Protein AF-A0A399XIJ8-F1 (afdb_monomer_lite)

Sequence (103 aa):
MTYLSDVADEIKRELPPDVVPSEDAGDLMLLYAVLCLAVGHAVTAENVHDAWTAWMTARGQEHDSMVPFGDLAPDVQLEDEPFVLAIRRVADRLGAPGSGRAE

pLDDT: mean 89.12, std 14.29, range [38.81, 98.25]

Structure (mmCIF, N/CA/C/O backbone):
data_AF-A0A399XIJ8-F1
#
_entry.id   AF-A0A399XIJ8-F1
#
loop_
_atom_site.group_PDB
_atom_site.id
_atom_site.type_symbol
_atom_site.label_atom_id
_atom_site.label_alt_id
_atom_site.label_comp_id
_atom_site.label_asym_id
_atom_site.label_entity_id
_atom_site.label_seq_id
_atom_site.pdbx_PDB_ins_code
_atom_site.Cartn_x
_atom_site.Cartn_y
_atom_site.Cartn_z
_atom_site.occupancy
_atom_site.B_iso_or_equiv
_atom_site.auth_seq_id
_atom_site.auth_comp_id
_atom_s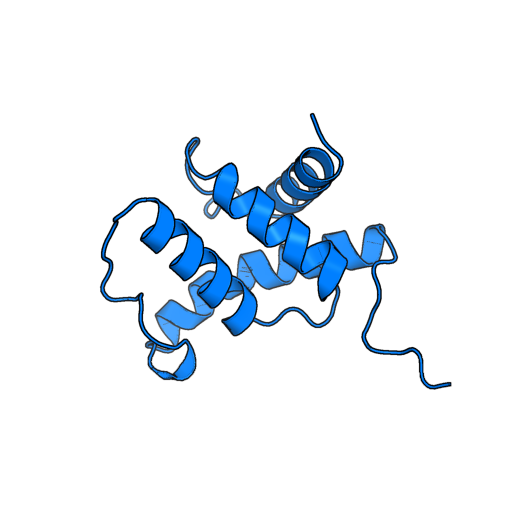ite.auth_asym_id
_atom_site.auth_atom_id
_atom_site.pdbx_PDB_model_num
ATOM 1 N N . MET A 1 1 ? 2.012 15.904 13.463 1.00 70.75 1 MET A N 1
ATOM 2 C CA . MET A 1 1 ? 1.255 14.666 13.200 1.00 70.75 1 MET A CA 1
ATOM 3 C C . MET A 1 1 ? 0.000 15.036 12.441 1.00 70.75 1 MET A C 1
ATOM 5 O O . MET A 1 1 ? -0.635 16.024 12.798 1.00 70.75 1 MET A O 1
ATOM 9 N N . THR A 1 2 ? -0.280 14.323 11.356 1.00 93.31 2 THR A N 1
ATOM 10 C CA . THR A 1 2 ? -1.506 14.467 10.560 1.00 93.31 2 THR A CA 1
ATOM 11 C C . THR A 1 2 ? -2.290 13.160 10.634 1.00 93.31 2 THR A C 1
ATOM 13 O O . THR A 1 2 ? -1.723 12.132 10.992 1.00 93.31 2 THR A O 1
ATOM 16 N N . TYR A 1 3 ? -3.562 13.174 10.231 1.00 94.25 3 TYR A N 1
ATOM 17 C CA . TYR A 1 3 ? -4.362 11.946 10.171 1.00 94.25 3 TYR A CA 1
ATOM 18 C C . TYR A 1 3 ? -3.721 10.865 9.275 1.00 94.25 3 TYR A C 1
ATOM 20 O O . TYR A 1 3 ? -3.881 9.680 9.538 1.00 94.25 3 TYR A O 1
ATOM 28 N N . LEU A 1 4 ? -2.956 11.255 8.244 1.00 95.44 4 LEU A N 1
ATOM 29 C CA . LEU A 1 4 ? -2.194 10.310 7.420 1.00 95.44 4 LEU A CA 1
ATOM 30 C C . LEU A 1 4 ? -1.020 9.697 8.184 1.00 95.44 4 LEU A C 1
ATOM 32 O O . LEU A 1 4 ? -0.738 8.523 7.985 1.00 95.44 4 LEU A O 1
ATOM 36 N N . SER A 1 5 ? -0.355 10.458 9.062 1.00 94.88 5 SER A N 1
ATOM 37 C CA . SER A 1 5 ? 0.687 9.913 9.943 1.00 94.88 5 SER A CA 1
ATOM 38 C C . SER A 1 5 ? 0.114 8.857 10.891 1.00 94.88 5 SER A C 1
ATOM 40 O O . SER A 1 5 ? 0.726 7.810 11.061 1.00 94.88 5 SER A O 1
ATOM 42 N N . ASP A 1 6 ? -1.081 9.092 11.442 1.00 95.00 6 ASP A N 1
ATOM 43 C CA . ASP A 1 6 ? -1.728 8.141 12.353 1.00 95.00 6 ASP A CA 1
ATOM 44 C C . ASP A 1 6 ? -2.097 6.832 11.630 1.00 95.00 6 ASP A C 1
ATOM 46 O O . ASP A 1 6 ? -1.847 5.739 12.137 1.00 95.00 6 ASP A O 1
ATOM 50 N N . VAL A 1 7 ? -2.638 6.927 10.409 1.00 96.19 7 VAL A N 1
ATOM 51 C CA . VAL A 1 7 ? -2.936 5.752 9.570 1.00 96.19 7 VAL A CA 1
ATOM 52 C C . VAL A 1 7 ? -1.651 5.034 9.143 1.00 96.19 7 VAL A C 1
ATOM 54 O O . VAL A 1 7 ? -1.594 3.808 9.183 1.00 96.19 7 VAL A O 1
ATOM 57 N N . ALA A 1 8 ? -0.606 5.774 8.770 1.00 95.50 8 ALA A N 1
ATOM 58 C CA . ALA A 1 8 ? 0.695 5.216 8.407 1.00 95.50 8 ALA A CA 1
ATOM 59 C C . ALA A 1 8 ? 1.314 4.406 9.559 1.00 95.50 8 ALA A C 1
ATOM 61 O O . ALA A 1 8 ? 1.812 3.300 9.337 1.00 95.50 8 ALA A O 1
ATOM 62 N N . ASP A 1 9 ? 1.233 4.919 10.790 1.00 94.00 9 ASP A N 1
ATOM 63 C CA . ASP A 1 9 ? 1.705 4.222 11.987 1.00 94.00 9 ASP A CA 1
ATOM 64 C C . ASP A 1 9 ? 0.896 2.948 12.269 1.00 94.00 9 ASP A C 1
ATOM 66 O O . ASP A 1 9 ? 1.471 1.918 12.625 1.00 94.00 9 ASP A O 1
ATOM 70 N N . GLU A 1 10 ? -0.425 2.978 12.070 1.00 94.94 10 GLU A N 1
ATOM 71 C CA . GLU A 1 10 ? -1.275 1.786 12.177 1.00 94.94 10 GLU A CA 1
ATOM 72 C C . GLU A 1 10 ? -0.907 0.715 11.143 1.00 94.94 10 GLU A C 1
ATOM 74 O O . GLU A 1 10 ? -0.794 -0.457 11.499 1.00 94.94 10 GLU A O 1
ATOM 79 N N . ILE A 1 11 ? -0.652 1.100 9.887 1.00 95.19 11 ILE A N 1
ATOM 80 C CA . ILE A 1 11 ? -0.214 0.156 8.844 1.00 95.19 11 ILE A CA 1
ATOM 81 C C . ILE A 1 11 ? 1.146 -0.431 9.221 1.00 95.19 11 ILE A C 1
ATOM 83 O O . ILE A 1 11 ? 1.341 -1.641 9.136 1.00 95.19 11 ILE A O 1
ATOM 87 N N . LYS A 1 12 ? 2.079 0.398 9.703 1.00 93.25 12 LYS A N 1
ATOM 88 C CA . LYS A 1 12 ? 3.414 -0.055 10.114 1.00 93.25 12 LYS A CA 1
ATOM 89 C C . LYS A 1 12 ? 3.357 -1.085 11.245 1.00 93.25 12 LYS A C 1
ATOM 91 O O . LYS A 1 12 ? 4.158 -2.013 11.253 1.00 93.25 12 LYS A O 1
ATOM 96 N N . ARG A 1 13 ? 2.411 -0.944 12.180 1.00 92.44 13 ARG A N 1
ATOM 97 C CA . ARG A 1 13 ? 2.193 -1.891 13.291 1.00 92.44 13 ARG A CA 1
ATOM 98 C C . ARG A 1 13 ? 1.661 -3.253 12.841 1.00 92.44 13 ARG A C 1
ATOM 100 O O . ARG A 1 13 ? 1.844 -4.223 13.570 1.00 92.44 13 ARG A O 1
ATOM 107 N N . GLU A 1 14 ? 1.011 -3.330 11.682 1.00 93.56 14 GLU A N 1
ATOM 108 C CA . GLU A 1 14 ? 0.512 -4.588 11.109 1.00 93.56 14 GLU A CA 1
ATOM 109 C C . GLU A 1 14 ? 1.575 -5.366 10.326 1.00 93.56 14 GLU A C 1
ATOM 111 O O . GLU A 1 14 ? 1.380 -6.553 10.048 1.00 93.56 14 GLU A O 1
ATOM 116 N N . LEU A 1 15 ? 2.681 -4.716 9.951 1.00 90.88 15 LEU A N 1
ATOM 117 C CA . LEU A 1 15 ? 3.738 -5.359 9.182 1.00 90.88 15 LEU A CA 1
ATOM 118 C C . LEU A 1 15 ? 4.534 -6.350 10.045 1.00 90.88 15 LEU A C 1
ATOM 120 O O . LEU A 1 15 ? 4.800 -6.078 11.221 1.00 90.88 15 LEU A O 1
ATOM 124 N N . PRO A 1 16 ? 4.972 -7.485 9.468 1.00 84.06 16 PRO A N 1
ATOM 125 C CA . PRO A 1 16 ? 5.935 -8.359 10.120 1.00 84.06 16 PRO A CA 1
ATOM 126 C C . PRO A 1 16 ? 7.215 -7.582 10.464 1.00 84.06 16 PRO A C 1
ATOM 128 O O . PRO A 1 16 ? 7.653 -6.761 9.655 1.00 84.06 16 PRO A O 1
ATOM 131 N N . PRO A 1 17 ? 7.859 -7.856 11.613 1.00 75.38 17 PRO A N 1
ATOM 132 C CA . PRO A 1 17 ? 9.066 -7.145 12.039 1.00 75.38 17 PRO A CA 1
ATOM 133 C C . PRO A 1 17 ? 10.215 -7.247 11.023 1.00 75.38 17 PRO A C 1
ATOM 135 O O . PRO A 1 17 ? 11.020 -6.326 10.932 1.00 75.38 17 PRO A O 1
ATOM 138 N N . ASP A 1 18 ? 10.250 -8.321 10.230 1.00 76.25 18 ASP A N 1
ATOM 139 C CA . ASP A 1 18 ? 11.257 -8.569 9.190 1.00 76.25 18 ASP A CA 1
ATOM 140 C C . ASP A 1 18 ? 11.012 -7.791 7.881 1.00 76.25 18 ASP A C 1
ATOM 142 O O . ASP A 1 18 ? 11.872 -7.776 7.006 1.00 76.25 18 ASP A O 1
ATOM 146 N N . VAL A 1 19 ? 9.847 -7.146 7.739 1.00 76.00 19 VAL A N 1
ATOM 147 C CA . VAL A 1 19 ? 9.417 -6.412 6.531 1.00 76.00 19 VAL A CA 1
ATOM 148 C C . VAL A 1 19 ? 9.263 -4.913 6.815 1.00 76.00 19 VAL A C 1
ATOM 150 O O . VAL A 1 19 ? 8.973 -4.128 5.916 1.00 76.00 19 VAL A O 1
ATOM 153 N N . VAL A 1 20 ? 9.472 -4.480 8.066 1.00 64.50 20 VAL A N 1
ATOM 154 C CA . VAL A 1 20 ? 9.398 -3.062 8.433 1.00 64.50 20 VAL A CA 1
ATOM 155 C C . VAL A 1 20 ? 10.484 -2.304 7.670 1.00 64.50 20 VAL A C 1
ATOM 157 O O . VAL A 1 20 ? 11.672 -2.537 7.911 1.00 64.50 20 VAL A O 1
ATOM 160 N N . PRO A 1 21 ? 10.111 -1.378 6.771 1.00 64.88 21 PRO A N 1
ATOM 161 C CA . PRO A 1 21 ? 11.107 -0.655 6.012 1.00 64.88 21 PRO A CA 1
ATOM 162 C C . PRO A 1 21 ? 11.894 0.280 6.948 1.00 64.88 21 PRO A C 1
ATOM 164 O O . PRO A 1 21 ? 11.404 0.693 8.008 1.00 64.88 21 PRO A O 1
ATOM 167 N N . SER A 1 22 ? 13.146 0.555 6.576 1.00 66.44 22 SER A N 1
ATOM 168 C CA . SER A 1 22 ? 14.114 1.337 7.358 1.00 66.44 22 SER A CA 1
ATOM 169 C C . SER A 1 22 ? 13.576 2.718 7.767 1.00 66.44 22 SER A C 1
ATOM 17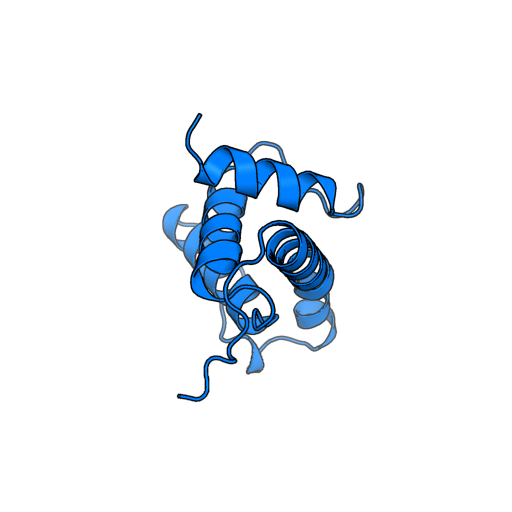1 O O . SER A 1 22 ? 12.559 3.186 7.256 1.00 66.44 22 SER A O 1
ATOM 173 N N . GLU A 1 23 ? 14.240 3.396 8.713 1.00 58.09 23 GLU A N 1
ATOM 174 C CA . GLU A 1 23 ? 13.752 4.663 9.298 1.00 58.09 23 GLU A CA 1
ATOM 175 C C . GLU A 1 23 ? 13.412 5.759 8.260 1.00 58.09 23 GLU A C 1
ATOM 177 O O . GLU A 1 23 ? 12.539 6.586 8.514 1.00 58.09 23 GLU A O 1
ATOM 182 N N . ASP A 1 24 ? 13.992 5.700 7.055 1.00 69.69 24 ASP A N 1
ATOM 183 C CA . ASP A 1 24 ? 13.739 6.629 5.942 1.00 69.69 24 ASP A CA 1
ATOM 184 C C . ASP A 1 24 ? 12.478 6.326 5.106 1.00 69.69 24 ASP A C 1
ATOM 186 O O . ASP A 1 24 ? 12.212 7.008 4.112 1.00 69.69 24 ASP A O 1
ATOM 190 N N . ALA A 1 25 ? 11.692 5.312 5.471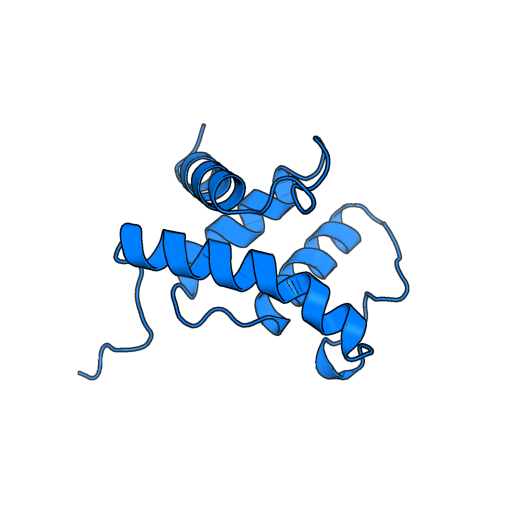 1.00 79.75 25 ALA A N 1
ATOM 191 C CA . ALA A 1 25 ? 10.491 4.901 4.742 1.00 79.75 25 ALA A CA 1
ATOM 192 C C . ALA A 1 25 ? 9.199 5.599 5.203 1.00 79.75 25 ALA A C 1
ATOM 194 O O . ALA A 1 25 ? 8.103 5.197 4.814 1.00 79.75 25 ALA A O 1
ATOM 195 N N . GLY A 1 26 ? 9.303 6.653 6.020 1.00 87.38 26 GLY A N 1
ATOM 196 C CA . GLY A 1 26 ? 8.142 7.413 6.499 1.00 87.38 26 GLY A CA 1
ATOM 197 C C . GLY A 1 26 ? 7.258 7.942 5.363 1.00 87.38 26 GLY A C 1
ATOM 198 O O . GLY A 1 26 ? 6.038 7.801 5.418 1.00 87.38 26 GLY A O 1
ATOM 199 N N . ASP A 1 27 ? 7.869 8.465 4.298 1.00 92.00 27 ASP A N 1
ATOM 200 C CA . ASP A 1 27 ? 7.134 8.993 3.141 1.00 92.00 27 ASP A CA 1
ATOM 201 C C . ASP A 1 27 ? 6.395 7.895 2.361 1.00 92.00 27 ASP A C 1
ATOM 203 O O . ASP A 1 27 ? 5.282 8.119 1.888 1.00 92.00 27 ASP A O 1
ATOM 207 N N . LEU A 1 28 ? 6.965 6.687 2.279 1.00 94.94 28 LEU A N 1
ATOM 208 C CA . LEU A 1 28 ? 6.300 5.535 1.665 1.00 94.94 28 LEU A CA 1
ATOM 209 C C . LEU A 1 28 ? 5.059 5.132 2.467 1.00 94.94 28 LEU A C 1
ATOM 211 O O . LEU A 1 28 ? 3.989 4.913 1.901 1.00 94.94 28 LEU A O 1
ATOM 215 N N . MET A 1 29 ? 5.168 5.109 3.798 1.00 95.38 29 MET A N 1
ATOM 216 C CA . MET A 1 29 ? 4.027 4.789 4.657 1.00 95.38 29 MET A CA 1
ATOM 217 C C . MET A 1 29 ? 2.897 5.820 4.531 1.00 95.38 29 MET A C 1
ATOM 219 O O . MET A 1 29 ? 1.727 5.451 4.625 1.00 95.38 29 MET A O 1
ATOM 223 N N . LEU A 1 30 ? 3.211 7.093 4.257 1.00 96.38 30 LEU A N 1
ATOM 224 C CA . LEU A 1 30 ? 2.194 8.105 3.949 1.00 96.38 30 LEU A CA 1
ATOM 225 C C . LEU A 1 30 ? 1.472 7.817 2.625 1.00 96.38 30 LEU A C 1
ATOM 227 O O . LEU A 1 30 ? 0.258 8.008 2.553 1.00 96.38 30 LEU A O 1
ATOM 231 N N . LEU A 1 31 ? 2.168 7.320 1.597 1.00 97.19 31 LEU A N 1
ATOM 232 C CA . LEU A 1 31 ? 1.522 6.885 0.350 1.00 97.19 31 LEU A CA 1
ATOM 233 C C . LEU A 1 31 ? 0.590 5.692 0.597 1.00 97.19 31 LEU A C 1
ATOM 235 O O . LEU A 1 31 ? -0.547 5.687 0.128 1.00 97.19 31 LEU A O 1
ATOM 239 N N . TYR A 1 32 ? 1.013 4.724 1.409 1.00 97.25 32 TYR A N 1
ATOM 240 C CA . TYR A 1 32 ? 0.159 3.600 1.803 1.00 97.25 32 TYR A CA 1
ATOM 241 C C . TYR A 1 32 ? -1.038 4.031 2.657 1.00 97.25 32 TYR A C 1
ATOM 243 O O . TYR A 1 32 ? -2.128 3.481 2.500 1.00 97.25 32 TYR A O 1
ATOM 251 N N . ALA A 1 33 ? -0.893 5.060 3.496 1.00 97.06 33 ALA A N 1
ATOM 252 C CA . ALA A 1 33 ? -2.024 5.664 4.196 1.00 97.06 33 ALA A CA 1
ATOM 253 C C . ALA A 1 33 ? -3.044 6.277 3.220 1.00 97.06 33 ALA A C 1
ATOM 255 O O . ALA A 1 33 ? -4.251 6.140 3.427 1.00 97.06 33 ALA A O 1
ATOM 256 N N . VAL A 1 34 ? -2.589 6.893 2.122 1.00 97.75 34 VAL A N 1
ATOM 257 C CA . VAL A 1 34 ? -3.487 7.371 1.056 1.00 97.75 34 VAL A CA 1
ATOM 258 C C . VAL A 1 34 ? -4.207 6.199 0.384 1.00 97.75 34 VAL A C 1
ATOM 260 O O . VAL A 1 34 ? -5.427 6.264 0.235 1.00 97.75 34 VAL A O 1
ATOM 263 N N . LEU A 1 35 ? -3.505 5.111 0.042 1.00 97.88 35 LEU A N 1
ATOM 264 C CA . LEU A 1 35 ? -4.135 3.903 -0.516 1.00 97.88 35 LEU A CA 1
ATOM 265 C C . LEU A 1 35 ? -5.190 3.317 0.432 1.00 97.88 35 LEU A C 1
ATOM 267 O O . LEU A 1 35 ? -6.291 2.974 -0.000 1.00 97.88 35 LEU A O 1
ATOM 271 N N . CYS A 1 36 ? -4.891 3.267 1.731 1.00 97.38 36 CYS A N 1
ATOM 272 C CA . CYS A 1 36 ? -5.818 2.798 2.757 1.00 97.38 36 CYS A CA 1
ATOM 273 C C . CYS A 1 36 ? -7.126 3.599 2.780 1.00 97.38 36 CYS A C 1
ATOM 275 O O . CYS A 1 36 ? -8.196 3.018 2.934 1.00 97.38 36 CYS A O 1
ATOM 277 N N . LEU A 1 37 ? -7.059 4.924 2.641 1.00 96.31 37 LEU A N 1
ATOM 278 C CA . LEU A 1 37 ? -8.245 5.781 2.710 1.00 96.31 37 LEU A CA 1
ATOM 279 C C . LEU A 1 37 ? -8.994 5.881 1.376 1.00 96.31 37 LEU A C 1
ATOM 281 O O . LEU A 1 37 ? -10.217 6.012 1.378 1.00 96.31 37 LEU A O 1
ATOM 285 N N . ALA A 1 38 ? -8.276 5.841 0.252 1.00 96.88 38 ALA A N 1
ATOM 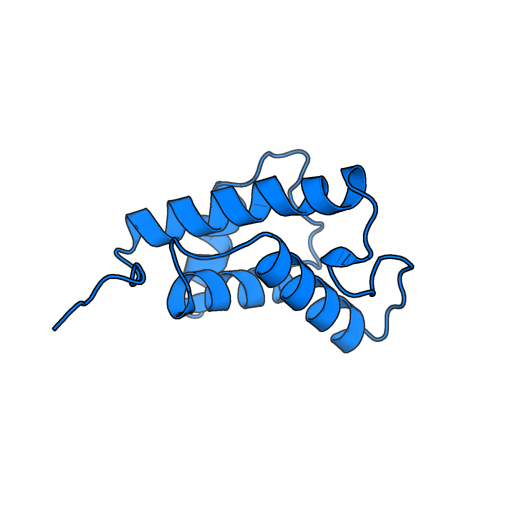286 C CA . ALA A 1 38 ? -8.850 6.017 -1.080 1.00 96.88 38 ALA A CA 1
ATOM 287 C C . ALA A 1 38 ? -9.389 4.712 -1.685 1.00 96.88 38 ALA A C 1
ATOM 289 O O . ALA A 1 38 ? -10.419 4.730 -2.356 1.00 96.88 38 ALA A O 1
ATOM 290 N N . VAL A 1 39 ? -8.689 3.595 -1.464 1.00 96.06 39 VAL A N 1
ATOM 291 C CA . VAL A 1 39 ? -8.980 2.290 -2.083 1.00 96.06 39 VAL A CA 1
ATOM 292 C C . VAL A 1 39 ? -9.412 1.257 -1.035 1.00 96.06 39 VAL A C 1
ATOM 294 O O . VAL A 1 39 ? -10.253 0.400 -1.311 1.00 96.06 39 VAL A O 1
ATOM 297 N N . GLY A 1 40 ? -8.863 1.341 0.179 1.00 94.50 40 GLY A N 1
ATOM 298 C CA . GLY A 1 40 ? -9.278 0.517 1.312 1.00 94.50 40 GLY A CA 1
ATOM 299 C C . GLY A 1 40 ? -9.086 -0.979 1.074 1.00 94.50 40 GLY A C 1
ATOM 300 O O . GLY A 1 40 ? -8.008 -1.434 0.693 1.00 94.50 40 GLY A O 1
ATOM 301 N N . HIS A 1 41 ? -10.138 -1.768 1.296 1.00 92.38 41 HIS A N 1
ATOM 302 C CA . HIS A 1 41 ? -10.069 -3.228 1.179 1.00 92.38 41 HIS A CA 1
ATOM 303 C C . HIS A 1 41 ? -9.713 -3.711 -0.244 1.00 92.38 41 HIS A C 1
ATOM 305 O O . HIS A 1 41 ? -9.176 -4.803 -0.423 1.00 92.38 41 HIS A O 1
ATOM 311 N N . ALA A 1 42 ? -9.980 -2.896 -1.269 1.00 95.25 42 ALA A N 1
ATOM 312 C CA . ALA A 1 42 ? -9.731 -3.249 -2.664 1.00 95.25 42 ALA A CA 1
ATOM 313 C C . ALA A 1 42 ? -8.274 -3.046 -3.113 1.00 95.25 42 ALA A C 1
ATOM 315 O O . ALA A 1 42 ? -7.967 -3.322 -4.270 1.00 95.25 42 ALA A O 1
ATOM 316 N N . VAL A 1 43 ? -7.381 -2.580 -2.229 1.00 97.62 43 VAL A N 1
ATOM 317 C CA . VAL A 1 43 ? -5.959 -2.379 -2.552 1.00 97.62 43 VAL A CA 1
ATOM 318 C C . VAL A 1 43 ? -5.358 -3.672 -3.081 1.00 97.62 43 VAL A C 1
ATOM 320 O O . VAL A 1 43 ? -5.577 -4.744 -2.515 1.00 97.62 43 VAL A O 1
ATOM 323 N N . THR A 1 44 ? -4.612 -3.570 -4.172 1.00 97.94 44 THR A N 1
ATOM 324 C CA . THR A 1 44 ? -3.911 -4.682 -4.824 1.00 97.94 44 THR A CA 1
ATOM 325 C C . THR A 1 44 ? -2.399 -4.544 -4.658 1.00 97.94 44 THR A C 1
ATOM 327 O O . THR A 1 44 ? -1.915 -3.472 -4.293 1.00 97.94 44 THR A O 1
ATOM 330 N N . ALA A 1 45 ? -1.656 -5.619 -4.939 1.00 97.44 45 ALA A N 1
ATOM 331 C CA . ALA A 1 45 ? -0.192 -5.582 -4.961 1.00 97.44 45 ALA A CA 1
ATOM 332 C C . ALA A 1 45 ? 0.330 -4.570 -5.994 1.00 97.44 45 ALA A C 1
ATOM 334 O O . ALA A 1 45 ? 1.230 -3.803 -5.688 1.00 97.44 45 ALA A O 1
ATOM 335 N N . GLU A 1 46 ? -0.337 -4.448 -7.145 1.00 98.19 46 GLU A N 1
ATOM 336 C CA . GLU A 1 46 ? -0.029 -3.422 -8.148 1.00 98.19 46 GLU A CA 1
ATOM 337 C C . GLU A 1 46 ? -0.158 -1.995 -7.587 1.00 98.19 46 GLU A C 1
ATOM 339 O O . GLU A 1 46 ? 0.719 -1.171 -7.812 1.00 98.19 46 GLU A O 1
ATOM 344 N N . ASN A 1 47 ? -1.178 -1.697 -6.767 1.00 98.25 47 ASN A N 1
ATOM 345 C CA . ASN A 1 47 ? -1.288 -0.367 -6.148 1.00 98.25 47 ASN A CA 1
ATOM 346 C C . ASN A 1 47 ? -0.151 -0.075 -5.159 1.00 98.25 47 ASN A C 1
ATOM 348 O O . ASN A 1 47 ? 0.293 1.068 -5.054 1.00 98.25 47 ASN A O 1
ATOM 352 N N . VAL A 1 48 ? 0.277 -1.092 -4.408 1.00 97.69 48 VAL A N 1
ATOM 353 C CA . VAL A 1 48 ? 1.410 -0.997 -3.477 1.00 97.69 48 VAL A CA 1
ATOM 354 C C . VAL A 1 48 ? 2.699 -0.753 -4.260 1.00 97.69 48 VAL A C 1
ATOM 356 O O . VAL A 1 48 ? 3.415 0.201 -3.956 1.00 97.69 48 VAL A O 1
ATOM 359 N N . HIS A 1 49 ? 2.925 -1.530 -5.319 1.00 98.00 49 HIS A N 1
ATOM 360 C CA . HIS A 1 49 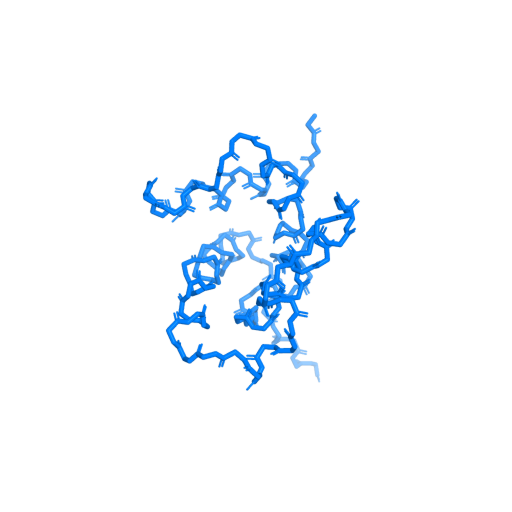? 4.083 -1.409 -6.199 1.00 98.00 49 HIS A CA 1
ATOM 361 C C . HIS A 1 49 ? 4.169 -0.044 -6.890 1.00 98.00 49 HIS A C 1
ATOM 363 O O . HIS A 1 49 ? 5.227 0.588 -6.912 1.00 98.00 49 HIS A O 1
ATOM 369 N N . ASP A 1 50 ? 3.048 0.467 -7.400 1.00 98.19 50 ASP A N 1
ATOM 370 C CA . ASP A 1 50 ? 2.978 1.796 -8.011 1.00 98.19 50 ASP A CA 1
ATOM 371 C C . ASP A 1 50 ? 3.349 2.894 -7.005 1.00 98.19 50 ASP A C 1
ATOM 373 O O . ASP A 1 50 ? 4.104 3.820 -7.318 1.00 98.19 50 ASP A O 1
ATOM 377 N N . ALA A 1 51 ? 2.851 2.788 -5.768 1.00 97.38 51 ALA A N 1
ATOM 378 C CA . ALA A 1 51 ? 3.182 3.726 -4.701 1.00 97.38 51 ALA A CA 1
ATOM 379 C C . ALA A 1 51 ? 4.663 3.640 -4.296 1.00 97.38 51 ALA A C 1
ATOM 381 O O . ALA A 1 51 ? 5.307 4.677 -4.109 1.00 97.38 51 ALA A O 1
ATOM 382 N N . TRP A 1 52 ? 5.229 2.435 -4.216 1.00 96.50 52 TRP A N 1
ATOM 383 C CA . TRP A 1 52 ? 6.658 2.239 -3.978 1.00 96.50 52 TRP A CA 1
ATOM 384 C C . TRP A 1 52 ? 7.517 2.820 -5.112 1.00 96.50 52 TRP A C 1
ATOM 386 O O . TRP A 1 52 ? 8.465 3.567 -4.856 1.00 96.50 52 TRP A O 1
ATOM 396 N N . THR A 1 53 ? 7.139 2.586 -6.369 1.00 96.62 53 THR A N 1
ATOM 397 C CA . THR A 1 53 ? 7.828 3.120 -7.554 1.00 96.62 53 THR A CA 1
ATOM 398 C C . THR A 1 53 ? 7.781 4.650 -7.585 1.00 96.62 53 THR A C 1
ATOM 400 O O . THR A 1 53 ? 8.785 5.308 -7.885 1.00 96.62 53 THR A O 1
ATOM 403 N N . ALA A 1 54 ? 6.641 5.246 -7.221 1.00 96.62 54 ALA A N 1
ATOM 404 C CA . ALA A 1 54 ? 6.502 6.694 -7.085 1.00 96.62 54 ALA A CA 1
ATOM 405 C C . ALA A 1 54 ? 7.421 7.257 -5.985 1.00 96.62 54 ALA A C 1
ATOM 407 O O . ALA A 1 54 ? 8.069 8.287 -6.189 1.00 96.62 54 ALA A O 1
ATOM 408 N N . TRP A 1 55 ? 7.530 6.568 -4.846 1.00 95.44 55 TRP A N 1
ATOM 409 C CA . TRP A 1 55 ? 8.444 6.938 -3.764 1.00 95.44 55 TRP A CA 1
ATOM 410 C C . TRP A 1 55 ? 9.920 6.853 -4.180 1.00 95.44 55 TRP A C 1
ATOM 412 O O . TRP A 1 55 ? 10.674 7.798 -3.933 1.00 95.44 55 TRP A O 1
ATOM 422 N N . MET A 1 56 ? 10.330 5.786 -4.873 1.00 94.06 56 MET A N 1
ATOM 423 C CA . MET A 1 56 ? 11.689 5.644 -5.420 1.00 94.06 56 MET A CA 1
ATOM 424 C C . MET A 1 56 ? 12.016 6.763 -6.417 1.00 94.06 56 MET A C 1
ATOM 426 O O . MET A 1 56 ? 13.061 7.412 -6.316 1.00 94.06 56 MET A O 1
ATOM 430 N N . THR A 1 57 ? 11.070 7.065 -7.312 1.00 95.31 57 THR A N 1
ATOM 431 C CA . THR A 1 57 ? 11.196 8.132 -8.316 1.00 95.31 57 THR A CA 1
ATOM 432 C C . THR A 1 57 ? 11.353 9.506 -7.665 1.00 95.31 57 THR A C 1
ATOM 434 O O . THR A 1 57 ? 12.229 10.278 -8.053 1.00 95.31 57 THR A O 1
ATOM 437 N N . ALA A 1 58 ? 10.550 9.823 -6.643 1.00 94.31 58 ALA A N 1
ATOM 438 C CA . ALA A 1 58 ? 10.637 11.094 -5.920 1.00 94.31 58 ALA A CA 1
ATOM 439 C C . ALA A 1 58 ? 12.000 11.294 -5.230 1.00 94.31 58 ALA A C 1
ATOM 441 O O . ALA A 1 58 ? 12.446 12.427 -5.044 1.00 94.31 58 ALA A O 1
ATOM 442 N N . ARG A 1 59 ? 12.679 10.194 -4.885 1.00 92.56 59 ARG A N 1
ATOM 443 C CA . ARG A 1 59 ? 14.027 10.182 -4.299 1.00 92.56 59 ARG A CA 1
ATOM 444 C C . ARG A 1 59 ? 15.141 10.191 -5.349 1.00 92.56 59 ARG A C 1
ATOM 446 O O . ARG A 1 59 ? 16.311 10.196 -4.971 1.00 92.56 59 ARG A O 1
ATOM 453 N N . GLY A 1 60 ? 14.799 10.178 -6.640 1.00 93.00 60 GLY A N 1
ATOM 454 C CA . GLY A 1 60 ? 15.757 10.066 -7.739 1.00 93.00 60 GLY A CA 1
ATOM 455 C C . GLY A 1 60 ? 16.540 8.752 -7.721 1.00 93.00 60 GLY A C 1
ATOM 456 O O . GLY A 1 60 ? 17.682 8.727 -8.173 1.00 93.00 60 GLY A O 1
ATOM 457 N N . GLN A 1 61 ? 15.967 7.696 -7.138 1.00 92.06 61 GLN A N 1
ATOM 458 C CA . GLN A 1 61 ? 16.575 6.370 -7.099 1.00 92.06 61 GLN A CA 1
ATOM 459 C C . GLN A 1 61 ? 16.081 5.545 -8.281 1.00 92.06 61 GLN A C 1
ATOM 461 O O . GLN A 1 61 ? 14.914 5.633 -8.656 1.00 92.06 61 GLN A O 1
ATOM 466 N N . GLU A 1 62 ? 16.976 4.735 -8.837 1.00 91.00 62 GLU A N 1
ATOM 467 C CA . GLU A 1 62 ? 16.663 3.760 -9.876 1.00 91.00 62 GLU A CA 1
ATOM 468 C C . GLU A 1 62 ? 16.813 2.353 -9.294 1.00 91.00 62 GLU A C 1
ATOM 470 O O . GLU A 1 62 ? 17.733 2.083 -8.517 1.00 91.00 62 GLU A O 1
ATOM 475 N N . HIS A 1 63 ? 15.894 1.464 -9.654 1.00 91.44 63 HIS A N 1
ATOM 476 C CA . HIS A 1 63 ? 15.900 0.066 -9.246 1.00 91.44 63 HIS A CA 1
ATOM 477 C C . HIS A 1 63 ? 15.323 -0.788 -10.376 1.00 91.44 63 HIS A C 1
ATOM 479 O O . HIS A 1 63 ? 14.378 -0.363 -11.038 1.00 91.44 63 HIS A O 1
ATOM 485 N N . ASP A 1 64 ? 15.851 -1.998 -10.576 1.00 93.81 64 ASP A N 1
ATOM 486 C CA . ASP A 1 64 ? 15.447 -2.881 -11.684 1.00 93.81 64 ASP A CA 1
ATOM 487 C C . ASP A 1 64 ? 13.951 -3.240 -11.642 1.00 93.81 64 ASP A C 1
ATOM 489 O O . ASP A 1 64 ? 13.316 -3.432 -12.675 1.00 93.81 64 ASP A O 1
ATOM 493 N N . SER A 1 65 ? 13.369 -3.265 -10.441 1.00 95.06 65 SER A N 1
ATOM 494 C CA . SER A 1 65 ? 11.935 -3.492 -10.221 1.00 95.06 65 SER A CA 1
ATOM 495 C C . SER A 1 65 ? 11.046 -2.285 -10.546 1.00 95.06 65 SER A C 1
ATOM 497 O O . SER A 1 65 ? 9.833 -2.402 -10.439 1.00 95.06 65 SER A O 1
ATOM 499 N N . MET A 1 66 ? 11.581 -1.126 -10.947 1.00 95.94 66 MET A N 1
ATOM 500 C CA . MET A 1 66 ? 10.780 0.044 -11.363 1.00 95.94 66 MET A CA 1
ATOM 501 C C . MET A 1 66 ? 10.208 -0.129 -12.782 1.00 95.94 66 MET A C 1
ATOM 503 O O . MET A 1 66 ? 10.380 0.711 -13.665 1.00 95.94 66 MET A O 1
ATOM 507 N N . VAL A 1 67 ? 9.524 -1.247 -12.991 1.00 96.75 67 VAL A N 1
ATOM 508 C CA . VAL A 1 67 ? 8.777 -1.635 -14.189 1.00 96.75 67 VAL A CA 1
ATOM 509 C C . VAL A 1 67 ? 7.314 -1.880 -13.795 1.00 96.75 67 VAL A C 1
ATOM 511 O O . VAL A 1 67 ? 7.030 -1.992 -12.599 1.00 96.75 67 VAL A O 1
ATOM 514 N N . PRO A 1 68 ? 6.362 -1.950 -14.743 1.00 97.56 68 PRO A N 1
ATOM 515 C CA . PRO A 1 68 ? 4.979 -2.305 -14.427 1.00 97.56 68 PRO A CA 1
ATOM 516 C C . PRO A 1 68 ? 4.888 -3.608 -13.622 1.00 97.56 68 PRO A C 1
ATOM 518 O O . PRO A 1 68 ? 5.626 -4.552 -13.891 1.00 97.56 68 PRO A O 1
ATOM 521 N N . PHE A 1 69 ? 3.950 -3.688 -12.672 1.00 96.50 69 PHE A N 1
ATOM 522 C CA . PHE A 1 69 ? 3.815 -4.849 -11.779 1.00 96.50 69 PHE A CA 1
ATOM 523 C C . PHE A 1 69 ? 3.707 -6.183 -12.540 1.00 96.50 69 PHE A C 1
ATOM 525 O O . PHE A 1 69 ? 4.322 -7.177 -12.162 1.00 96.50 69 PHE A O 1
ATOM 532 N N . GLY A 1 70 ? 2.978 -6.198 -13.662 1.00 96.44 70 GLY A N 1
ATOM 533 C CA . GLY A 1 70 ? 2.827 -7.385 -14.512 1.00 96.44 70 GLY A CA 1
ATOM 534 C C . GLY A 1 70 ? 4.116 -7.870 -15.191 1.00 96.44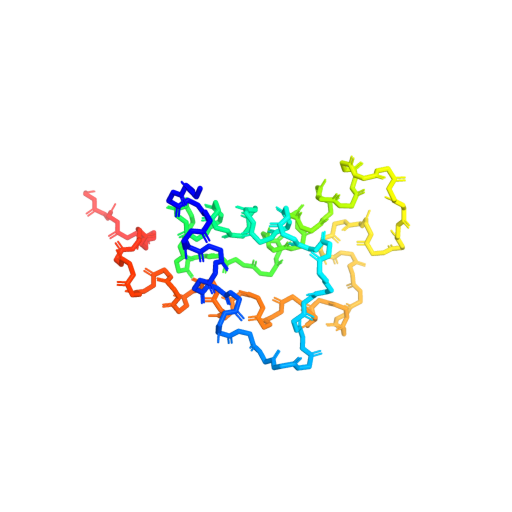 70 GLY A C 1
ATOM 535 O O . GLY A 1 70 ? 4.160 -9.019 -15.627 1.00 96.44 70 GLY A O 1
ATOM 536 N N . ASP A 1 71 ? 5.152 -7.029 -15.248 1.00 97.56 71 ASP A N 1
ATOM 537 C CA . ASP A 1 71 ? 6.463 -7.354 -15.818 1.00 97.56 71 ASP A CA 1
ATOM 538 C C . ASP A 1 71 ? 7.464 -7.846 -14.751 1.00 97.56 71 ASP A C 1
ATOM 540 O O . ASP A 1 71 ? 8.561 -8.296 -15.090 1.00 97.56 71 ASP A O 1
ATOM 544 N N . LEU A 1 72 ? 7.102 -7.795 -13.462 1.00 96.38 72 LEU A N 1
ATOM 545 C CA . LEU A 1 72 ? 7.924 -8.313 -12.369 1.00 96.38 72 LEU A CA 1
ATOM 546 C C . LEU A 1 72 ? 7.949 -9.841 -12.349 1.00 96.38 72 LEU A C 1
ATOM 548 O O . LEU A 1 72 ? 6.958 -10.510 -12.658 1.00 96.38 72 LEU A O 1
ATOM 552 N N . ALA A 1 73 ? 9.066 -10.399 -11.878 1.00 95.88 73 ALA A N 1
ATOM 553 C CA . ALA A 1 73 ? 9.132 -11.815 -11.550 1.00 95.88 73 ALA A CA 1
ATOM 554 C C . ALA A 1 73 ? 8.133 -12.153 -10.418 1.00 95.88 73 ALA A C 1
ATOM 556 O O . ALA A 1 73 ? 7.939 -11.333 -9.517 1.00 95.88 73 ALA A O 1
ATOM 557 N N . PRO A 1 74 ? 7.502 -13.344 -10.426 1.00 94.88 74 PRO A N 1
ATOM 558 C CA . PRO A 1 74 ? 6.482 -13.694 -9.436 1.00 94.88 74 PRO A CA 1
ATOM 559 C C . PRO A 1 74 ? 6.955 -13.616 -7.982 1.00 94.88 74 PRO A C 1
ATOM 561 O O . PRO A 1 74 ? 6.162 -13.301 -7.107 1.00 94.88 74 PRO A O 1
ATOM 564 N N . ASP A 1 75 ? 8.227 -13.903 -7.709 1.00 94.56 75 ASP A N 1
ATOM 565 C CA . ASP A 1 75 ? 8.812 -13.788 -6.372 1.00 94.56 75 ASP A CA 1
ATOM 566 C C . ASP A 1 75 ? 8.925 -12.334 -5.901 1.00 94.56 75 ASP A C 1
ATOM 568 O O . ASP A 1 75 ? 8.642 -12.066 -4.738 1.00 94.56 75 ASP A O 1
ATOM 572 N N . VAL A 1 76 ? 9.230 -11.403 -6.809 1.00 93.50 76 VAL A N 1
ATOM 573 C CA . VAL A 1 76 ? 9.282 -9.963 -6.512 1.00 93.50 76 VAL A CA 1
ATOM 574 C C . VAL A 1 76 ? 7.876 -9.413 -6.268 1.00 93.50 76 VAL A C 1
ATOM 576 O O . VAL A 1 76 ? 7.662 -8.653 -5.333 1.00 93.50 76 VAL A O 1
ATOM 579 N N . GLN A 1 77 ? 6.878 -9.867 -7.034 1.00 94.94 77 GLN A N 1
ATOM 580 C CA . GLN A 1 77 ? 5.472 -9.503 -6.800 1.00 94.94 77 GLN A CA 1
ATOM 581 C C . GLN A 1 77 ? 4.973 -9.909 -5.401 1.00 94.94 77 GLN A C 1
ATOM 583 O O . GLN A 1 77 ? 4.094 -9.257 -4.837 1.00 94.94 77 GLN A O 1
ATOM 588 N N . LEU A 1 78 ? 5.504 -11.001 -4.837 1.00 94.50 78 LEU A N 1
ATOM 589 C CA . LEU A 1 78 ? 5.132 -11.464 -3.497 1.00 94.50 78 LEU A CA 1
ATOM 590 C C . LEU A 1 78 ? 5.681 -10.560 -2.386 1.00 94.50 78 LEU A C 1
ATOM 592 O O . LEU A 1 78 ? 5.140 -10.577 -1.281 1.00 94.50 78 LEU A O 1
ATOM 596 N N . GLU A 1 79 ? 6.704 -9.747 -2.660 1.00 94.12 79 GLU A N 1
ATOM 597 C CA . GLU A 1 79 ? 7.256 -8.803 -1.681 1.00 94.12 79 GLU A CA 1
ATOM 598 C C . GLU A 1 79 ? 6.252 -7.696 -1.308 1.00 94.12 79 GLU A C 1
ATOM 600 O O . GLU A 1 79 ? 6.301 -7.172 -0.193 1.00 94.12 79 GLU A O 1
ATOM 605 N N . ASP A 1 80 ? 5.282 -7.399 -2.181 1.00 95.44 80 ASP A N 1
ATOM 606 C CA . ASP A 1 80 ? 4.214 -6.421 -1.933 1.00 95.44 80 ASP A CA 1
ATOM 607 C C . ASP A 1 80 ? 3.069 -6.969 -1.058 1.00 95.44 80 ASP A C 1
ATOM 609 O O . ASP A 1 80 ? 2.324 -6.203 -0.433 1.00 95.44 80 ASP A O 1
ATOM 613 N N . GLU A 1 81 ? 2.904 -8.297 -0.979 1.00 95.19 81 GLU A N 1
ATOM 614 C CA . GLU A 1 81 ? 1.770 -8.946 -0.300 1.00 95.19 81 GLU A CA 1
ATOM 615 C C . GLU A 1 81 ? 1.622 -8.537 1.183 1.00 95.19 81 GLU A C 1
ATOM 617 O O . GLU A 1 81 ? 0.501 -8.208 1.600 1.00 95.19 81 GLU A O 1
ATOM 622 N N . PRO A 1 82 ? 2.696 -8.476 2.000 1.00 95.88 82 PRO A N 1
ATOM 623 C CA . PRO A 1 82 ? 2.586 -8.063 3.398 1.00 95.88 82 PRO A CA 1
ATOM 624 C C . PRO A 1 82 ? 1.991 -6.659 3.566 1.00 95.88 82 PRO A C 1
ATOM 626 O O . PRO A 1 82 ? 1.198 -6.431 4.483 1.00 95.88 82 PRO A O 1
ATOM 629 N N . PHE A 1 83 ? 2.318 -5.730 2.663 1.00 96.19 83 PHE A N 1
ATOM 630 C CA . PHE A 1 83 ? 1.800 -4.363 2.695 1.00 96.19 83 PHE A CA 1
ATOM 631 C C . PHE A 1 83 ? 0.329 -4.307 2.288 1.00 96.19 83 PHE A C 1
ATOM 633 O O . PHE A 1 83 ? -0.454 -3.622 2.947 1.00 96.19 83 PHE A O 1
ATOM 640 N N . VAL A 1 84 ? -0.080 -5.082 1.276 1.00 97.25 84 VAL A N 1
ATOM 641 C CA . VAL A 1 84 ? -1.497 -5.222 0.901 1.00 97.25 84 VAL A CA 1
ATOM 642 C C . VAL A 1 84 ? -2.319 -5.700 2.096 1.00 97.25 84 VAL A C 1
ATOM 644 O O . VAL A 1 84 ? -3.353 -5.113 2.421 1.00 97.25 84 VAL A O 1
ATOM 647 N N . LEU A 1 85 ? -1.857 -6.750 2.779 1.00 96.69 85 LEU A N 1
ATOM 648 C CA . LEU A 1 85 ? -2.551 -7.305 3.940 1.00 96.69 85 LEU A CA 1
ATOM 649 C C . LEU A 1 85 ? -2.634 -6.295 5.091 1.00 96.69 85 LEU A C 1
ATOM 651 O O . LEU A 1 85 ? -3.703 -6.145 5.686 1.00 96.69 85 LEU A O 1
ATOM 655 N N . ALA A 1 86 ? -1.544 -5.582 5.379 1.00 96.62 86 ALA A N 1
ATOM 656 C CA . ALA A 1 86 ? -1.516 -4.542 6.404 1.00 96.62 86 ALA A CA 1
ATOM 657 C C . ALA A 1 86 ? -2.508 -3.409 6.095 1.00 96.62 86 ALA A C 1
ATOM 659 O O . ALA A 1 86 ? -3.331 -3.058 6.943 1.00 96.62 86 ALA A O 1
ATOM 660 N N . ILE A 1 87 ? -2.495 -2.888 4.863 1.00 97.00 87 ILE A N 1
ATOM 661 C CA . ILE A 1 87 ? -3.400 -1.817 4.428 1.00 97.00 87 ILE A CA 1
ATOM 662 C C . ILE A 1 87 ? -4.861 -2.254 4.549 1.00 97.00 87 ILE A C 1
ATOM 664 O O . ILE A 1 87 ? -5.671 -1.524 5.119 1.00 97.00 87 ILE A O 1
ATOM 668 N N . ARG A 1 88 ? -5.208 -3.457 4.073 1.00 97.00 88 ARG A N 1
ATOM 669 C CA . ARG A 1 88 ? -6.584 -3.972 4.145 1.00 97.00 88 ARG A CA 1
ATOM 670 C C . ARG A 1 88 ? -7.073 -4.112 5.587 1.00 97.00 88 ARG A C 1
ATOM 672 O O . ARG A 1 88 ? -8.184 -3.691 5.889 1.00 97.00 88 ARG A O 1
ATOM 679 N N . ARG A 1 89 ? -6.239 -4.628 6.497 1.00 96.06 89 ARG A N 1
ATOM 680 C CA . ARG A 1 89 ? -6.600 -4.753 7.922 1.00 96.06 89 ARG A CA 1
ATOM 681 C C . ARG A 1 89 ? -6.863 -3.404 8.578 1.00 96.06 89 ARG A C 1
ATOM 683 O O . ARG A 1 89 ? -7.810 -3.276 9.354 1.00 96.06 89 ARG A O 1
ATOM 690 N N . VAL A 1 90 ? -6.037 -2.401 8.286 1.00 96.31 90 VAL A N 1
ATOM 691 C CA . VAL A 1 90 ? -6.247 -1.044 8.808 1.00 96.31 90 VAL A CA 1
ATOM 692 C C . VAL A 1 90 ? -7.503 -0.427 8.196 1.00 96.31 90 VAL A C 1
ATOM 694 O O . VAL A 1 90 ? -8.315 0.136 8.928 1.00 96.31 90 VAL A O 1
ATOM 697 N N . ALA A 1 91 ? -7.722 -0.598 6.892 1.00 95.69 91 ALA A N 1
ATOM 698 C CA . ALA A 1 91 ? -8.928 -0.134 6.212 1.00 95.69 91 ALA A CA 1
ATOM 699 C C . ALA A 1 91 ? -10.208 -0.717 6.837 1.00 95.69 91 ALA A C 1
ATOM 701 O O . ALA A 1 91 ? -11.146 0.035 7.114 1.00 95.69 91 ALA A O 1
ATOM 702 N N . ASP A 1 92 ? -10.215 -2.020 7.140 1.00 93.69 92 ASP A N 1
ATOM 703 C CA . ASP A 1 92 ? -11.334 -2.700 7.801 1.00 93.69 92 ASP A CA 1
ATOM 704 C C . ASP A 1 92 ? -11.612 -2.105 9.197 1.00 93.69 92 ASP A C 1
ATOM 706 O O . ASP A 1 92 ? -12.770 -1.879 9.556 1.00 93.69 92 ASP A O 1
ATOM 710 N N . ARG A 1 93 ? -10.567 -1.779 9.978 1.00 93.38 93 ARG A N 1
ATOM 711 C CA . ARG A 1 93 ? -10.717 -1.120 11.294 1.00 93.38 93 ARG A CA 1
ATOM 712 C C . ARG A 1 93 ? -11.286 0.292 11.194 1.00 93.38 93 ARG A C 1
ATOM 714 O O . ARG A 1 93 ? -12.049 0.703 12.066 1.00 93.38 93 ARG A O 1
ATOM 721 N N . LEU A 1 94 ? -10.895 1.039 10.164 1.00 90.62 94 LEU A N 1
ATOM 722 C CA . LEU A 1 94 ? -11.328 2.421 9.955 1.00 90.62 94 LEU A CA 1
ATOM 723 C C . LEU A 1 94 ? -12.728 2.522 9.335 1.00 90.62 94 LEU A C 1
ATOM 725 O O . LEU A 1 94 ? -13.278 3.620 9.263 1.00 90.62 94 LEU A O 1
ATOM 729 N N . GLY A 1 95 ? -13.303 1.407 8.869 1.00 84.88 95 GLY A N 1
ATOM 730 C CA . GLY A 1 95 ? -14.522 1.432 8.060 1.00 84.88 95 GLY A CA 1
ATOM 731 C C . GLY A 1 95 ? -14.321 2.201 6.751 1.00 84.88 95 GLY A C 1
ATOM 732 O O . GLY A 1 95 ? -15.256 2.832 6.254 1.00 84.88 95 GLY A O 1
ATOM 733 N N . ALA A 1 96 ? -13.090 2.197 6.227 1.00 70.88 96 ALA A N 1
ATOM 734 C CA . ALA A 1 96 ? -12.756 2.834 4.963 1.00 70.88 96 ALA A CA 1
ATOM 735 C C . ALA A 1 96 ? -13.575 2.188 3.829 1.00 70.88 96 ALA A C 1
ATOM 737 O O . ALA A 1 96 ? -13.918 1.005 3.919 1.00 70.88 96 ALA A O 1
ATOM 738 N N . PRO A 1 97 ? -13.940 2.945 2.779 1.00 60.06 97 PRO A N 1
ATOM 739 C CA . PRO A 1 97 ? -14.854 2.453 1.760 1.00 60.06 97 PRO A CA 1
ATOM 740 C C . PRO A 1 97 ? -14.321 1.163 1.124 1.00 60.06 97 PRO A C 1
ATOM 742 O O . PRO A 1 97 ? -13.288 1.156 0.462 1.00 60.06 97 PRO A O 1
ATOM 745 N N . GLY A 1 98 ? -15.058 0.067 1.304 1.00 54.16 98 GLY A N 1
ATOM 746 C CA . GLY A 1 98 ? -15.019 -1.048 0.369 1.00 54.16 98 GLY A CA 1
ATOM 747 C C . GLY A 1 98 ? -15.753 -0.611 -0.892 1.00 54.16 98 GLY A C 1
ATOM 748 O O . GLY A 1 98 ? -16.802 0.030 -0.801 1.00 54.16 98 GLY A O 1
ATOM 749 N N . SER A 1 99 ? -15.213 -0.919 -2.067 1.00 49.28 99 SER A N 1
ATOM 750 C CA . SER A 1 99 ? -15.906 -0.791 -3.352 1.00 49.28 99 SER A CA 1
ATOM 751 C C . SER A 1 99 ? -17.212 -1.600 -3.314 1.00 49.28 99 SER A C 1
ATOM 753 O O . SER A 1 99 ? -17.266 -2.781 -3.636 1.00 49.28 99 SER A O 1
ATOM 755 N N . GLY A 1 100 ? -18.267 -0.954 -2.818 1.00 44.25 100 GLY A N 1
ATOM 756 C CA . GLY A 1 100 ? -19.487 -1.609 -2.362 1.00 44.25 100 GLY A CA 1
ATOM 757 C C . GLY A 1 100 ? -20.517 -0.625 -1.806 1.00 44.25 100 GLY A C 1
ATOM 758 O O . GLY A 1 100 ? -21.180 -0.919 -0.817 1.00 44.25 100 GLY A O 1
ATOM 759 N N . ARG A 1 101 ? -20.678 0.542 -2.439 1.00 39.22 101 ARG A N 1
ATOM 760 C CA . ARG A 1 101 ? -21.985 1.210 -2.494 1.00 39.22 101 ARG A CA 1
ATOM 761 C C . ARG A 1 101 ? -22.534 1.010 -3.899 1.00 39.22 101 ARG A C 1
ATOM 763 O O . ARG A 1 101 ? -22.246 1.790 -4.798 1.00 39.22 101 ARG A O 1
ATOM 770 N N . ALA A 1 102 ? -23.264 -0.087 -4.076 1.00 39.84 102 ALA A N 1
ATOM 771 C CA . ALA A 1 102 ? -24.313 -0.120 -5.077 1.00 39.84 102 ALA A CA 1
ATOM 772 C C . ALA A 1 102 ? -25.453 0.745 -4.521 1.00 39.84 102 ALA A C 1
ATOM 774 O O . ALA A 1 102 ? -26.050 0.387 -3.504 1.00 39.84 102 ALA A O 1
ATOM 775 N N . GLU A 1 103 ? -25.661 1.908 -5.130 1.00 38.81 103 GLU A N 1
ATOM 776 C CA . GLU A 1 103 ? -26.967 2.575 -5.133 1.00 38.81 103 GLU A CA 1
ATOM 777 C C . GLU A 1 103 ? -27.770 2.080 -6.340 1.00 38.81 103 GLU A C 1
ATOM 779 O O . GLU A 1 103 ? -27.144 1.846 -7.403 1.00 38.81 103 GLU A O 1
#

Foldseek 3Di:
DDPLLVLLVQLLVQFDPVLRDDPVCSVLSSQLSVCLQPAALNDDLQSSLVSVLVVCVVVVHDDPSNDRLVPDDPVVSVSSVRSSVSSNVSSVVVVHDHPDPDD

Radius of gyration: 13.58 Å; chains: 1; bounding box: 44×28×29 Å

Secondary structure (DSSP, 8-state):
--HHHHHHHHHHHHS-TTT---GGGHHHHHHHHHHHHHTGGG--HHHHHHHHHHHHHHTT---TT-S-GGGS-HHHHGGGHHHHHHHHHHHHHHTPPPS----